Protein AF-A0A816T5B5-F1 (afdb_monomer_lite)

Foldseek 3Di:
DPPDPVVVVVVVVVVPPDPPDPPPPVPPCDPVNVVVVCCVVQDDVVVVVLVPDDPLLVLLVVLQCVVVVDPDPDDDLVSSVVSSVVVCVVVVHDDDDPVVSVVSVVVVVVVCVVPPPAPPHDDD

Structure (mmCIF, N/CA/C/O backbone):
data_AF-A0A816T5B5-F1
#
_entry.id   AF-A0A816T5B5-F1
#
loop_
_atom_site.group_PDB
_atom_site.id
_atom_site.type_symbol
_atom_site.label_atom_id
_atom_site.label_alt_id
_atom_site.label_comp_id
_atom_site.label_asym_id
_atom_site.label_entity_id
_atom_site.label_seq_id
_atom_site.pdbx_PDB_ins_code
_atom_site.Cartn_x
_atom_site.Cartn_y
_atom_site.Cartn_z
_atom_site.occupancy
_atom_site.B_iso_or_equiv
_atom_site.auth_seq_id
_atom_site.auth_comp_id
_atom_site.auth_asym_id
_atom_site.auth_atom_id
_atom_site.pdbx_PDB_model_num
ATOM 1 N N . MET A 1 1 ? 44.166 -17.725 -7.750 1.00 45.94 1 MET A N 1
ATOM 2 C CA . MET A 1 1 ? 44.288 -17.821 -9.222 1.00 45.94 1 MET A CA 1
ATOM 3 C C . MET A 1 1 ? 43.068 -17.174 -9.904 1.00 45.94 1 MET A C 1
ATOM 5 O O . MET A 1 1 ? 42.493 -17.752 -10.808 1.00 45.94 1 MET A O 1
ATOM 9 N N . PHE A 1 2 ? 42.656 -15.967 -9.478 1.00 45.94 2 PHE A N 1
ATOM 10 C CA . PHE A 1 2 ? 41.560 -15.194 -10.096 1.00 45.94 2 PHE A CA 1
ATOM 11 C C . PHE A 1 2 ? 42.126 -14.175 -11.090 1.00 45.94 2 PHE A C 1
ATOM 13 O O . PHE A 1 2 ? 41.955 -12.969 -10.958 1.00 45.94 2 PHE A O 1
ATOM 20 N N . ARG A 1 3 ? 42.861 -14.686 -12.072 1.00 53.16 3 ARG A N 1
ATOM 21 C CA . ARG A 1 3 ? 43.206 -13.959 -13.291 1.00 53.16 3 ARG A CA 1
ATOM 22 C C . ARG A 1 3 ? 42.623 -14.772 -14.430 1.00 53.16 3 ARG A C 1
ATOM 24 O O . ARG A 1 3 ? 43.170 -15.826 -14.730 1.00 53.16 3 ARG A O 1
ATOM 31 N N . SER A 1 4 ? 41.464 -14.373 -14.953 1.00 58.88 4 SER A N 1
ATOM 32 C CA . SER A 1 4 ? 41.021 -14.852 -16.274 1.00 58.88 4 SER A CA 1
ATOM 33 C C . SER A 1 4 ? 39.756 -14.193 -16.808 1.00 58.88 4 SER A C 1
ATOM 35 O O . SER A 1 4 ? 39.636 -14.106 -18.011 1.00 58.88 4 SER A O 1
ATOM 37 N N . ALA A 1 5 ? 38.813 -13.680 -16.013 1.00 55.22 5 ALA A N 1
ATOM 38 C CA . ALA A 1 5 ? 37.593 -13.134 -16.636 1.00 55.22 5 ALA A CA 1
ATOM 39 C C . ALA A 1 5 ? 37.835 -11.783 -17.344 1.00 55.22 5 ALA A C 1
ATOM 41 O O . ALA A 1 5 ? 37.372 -11.568 -18.458 1.00 55.22 5 ALA A O 1
ATOM 42 N N . PHE A 1 6 ? 38.597 -10.886 -16.709 1.00 52.97 6 PHE A N 1
ATOM 43 C CA . PHE A 1 6 ? 38.883 -9.558 -17.258 1.00 52.97 6 PHE A CA 1
ATOM 44 C C . PHE A 1 6 ? 39.935 -9.600 -18.382 1.00 52.97 6 PHE A C 1
ATOM 46 O O . PHE A 1 6 ? 39.752 -8.957 -19.408 1.00 52.97 6 PHE A O 1
ATOM 53 N N . GLU A 1 7 ? 40.987 -10.417 -18.232 1.00 53.91 7 GLU A N 1
ATOM 54 C CA . GLU A 1 7 ? 42.030 -10.590 -19.260 1.00 53.91 7 GLU A CA 1
ATOM 55 C C . GLU A 1 7 ? 41.480 -11.245 -20.543 1.00 53.91 7 GLU A C 1
ATOM 57 O O . GLU A 1 7 ? 41.901 -10.854 -21.630 1.00 53.91 7 GLU A O 1
ATOM 62 N N . ILE A 1 8 ? 40.505 -12.168 -20.449 1.00 56.72 8 ILE A N 1
ATOM 63 C CA . ILE A 1 8 ? 39.828 -12.768 -21.620 1.00 56.72 8 ILE A CA 1
ATOM 64 C C . ILE A 1 8 ? 38.986 -11.719 -22.365 1.00 56.72 8 ILE A C 1
ATOM 66 O O . ILE A 1 8 ? 39.034 -11.645 -23.590 1.00 56.72 8 ILE A O 1
ATOM 70 N N . LEU A 1 9 ? 38.275 -10.848 -21.639 1.00 55.22 9 LEU A N 1
ATOM 71 C CA . LEU A 1 9 ? 37.475 -9.784 -22.253 1.00 55.22 9 LEU A CA 1
ATOM 72 C C . LEU A 1 9 ? 38.358 -8.746 -22.972 1.00 55.22 9 LEU A C 1
ATOM 74 O O . LEU A 1 9 ? 38.013 -8.259 -24.048 1.00 55.22 9 LEU A O 1
ATOM 78 N N . GLU A 1 10 ? 39.518 -8.422 -22.398 1.00 51.19 10 GLU A N 1
ATOM 79 C CA . GLU A 1 10 ? 40.462 -7.461 -22.977 1.00 51.19 10 GLU A CA 1
ATOM 80 C C . GLU A 1 10 ? 41.208 -8.031 -24.201 1.00 51.19 10 GLU A C 1
ATOM 82 O O . GLU A 1 10 ? 41.517 -7.290 -25.141 1.00 51.19 10 GLU A O 1
ATOM 87 N N . THR A 1 11 ? 41.439 -9.351 -24.243 1.00 50.12 11 THR A N 1
ATOM 88 C CA . THR A 1 11 ? 42.011 -10.029 -25.421 1.00 50.12 11 THR A CA 1
ATOM 89 C C . THR A 1 11 ? 41.003 -10.204 -26.555 1.00 50.12 11 THR A C 1
ATOM 91 O O . THR A 1 11 ? 41.390 -10.055 -27.715 1.00 50.12 11 THR A O 1
ATOM 94 N N . GLU A 1 12 ? 39.716 -10.411 -26.263 1.00 53.34 12 GLU A N 1
ATOM 95 C CA . GLU A 1 12 ? 38.674 -10.419 -27.299 1.00 53.34 12 GLU A CA 1
ATOM 96 C C . GLU A 1 12 ? 38.462 -9.025 -27.905 1.00 53.34 12 GLU A C 1
ATOM 98 O O . GLU A 1 12 ? 38.395 -8.898 -29.124 1.00 53.34 12 GLU A O 1
ATOM 103 N N . VAL A 1 13 ? 38.465 -7.952 -27.104 1.00 51.22 13 VAL A N 1
ATOM 104 C CA . VAL A 1 13 ? 38.312 -6.578 -27.628 1.00 51.22 13 VAL A CA 1
ATOM 105 C C . VAL A 1 13 ? 39.464 -6.177 -28.562 1.00 51.22 13 VAL A C 1
ATOM 107 O O . VAL A 1 13 ? 39.234 -5.472 -29.547 1.00 51.22 13 VAL A O 1
ATOM 110 N N . LYS A 1 14 ? 40.691 -6.659 -28.319 1.00 47.53 14 LYS A N 1
ATOM 111 C CA . LYS A 1 14 ? 41.853 -6.396 -29.192 1.00 47.53 14 LYS A CA 1
ATOM 112 C C . LYS A 1 14 ? 41.893 -7.240 -30.473 1.00 47.53 14 LYS A C 1
ATOM 114 O O . LYS A 1 14 ? 42.598 -6.857 -31.401 1.00 47.53 14 LYS A O 1
ATOM 119 N N . GLY A 1 15 ? 41.142 -8.340 -30.556 1.00 44.53 15 GLY A N 1
ATOM 120 C CA . GLY A 1 15 ? 41.062 -9.193 -31.753 1.00 44.53 15 GLY A CA 1
ATOM 121 C C . GLY A 1 15 ? 40.052 -8.730 -32.813 1.00 44.53 15 GLY A C 1
ATOM 122 O O . GLY A 1 15 ? 40.004 -9.299 -33.899 1.00 44.53 15 GLY A O 1
ATOM 123 N N . PHE A 1 16 ? 39.243 -7.706 -32.520 1.00 47.91 16 PHE A N 1
ATOM 124 C CA . PHE A 1 16 ? 38.106 -7.279 -33.350 1.00 47.91 16 PHE A CA 1
ATOM 125 C C . PHE A 1 16 ? 38.405 -6.127 -34.327 1.00 47.91 16 PHE A C 1
ATOM 127 O O . PHE A 1 16 ? 37.481 -5.532 -34.881 1.00 47.91 16 PHE A O 1
ATOM 134 N N . THR A 1 17 ? 39.674 -5.804 -34.586 1.00 49.94 17 THR A N 1
ATOM 135 C CA . THR A 1 17 ? 40.061 -4.830 -35.624 1.00 49.94 17 THR A CA 1
ATOM 136 C C . THR A 1 17 ? 40.357 -5.506 -36.966 1.00 49.94 17 THR A C 1
ATOM 138 O O . THR A 1 17 ? 41.377 -5.220 -37.586 1.00 49.94 17 THR A O 1
ATOM 141 N N . ASP A 1 18 ? 39.473 -6.399 -37.421 1.00 49.50 18 ASP A N 1
ATOM 142 C CA . ASP A 1 18 ? 39.433 -6.832 -38.822 1.00 49.50 18 ASP A CA 1
ATOM 143 C C . ASP A 1 18 ? 38.157 -6.269 -39.481 1.00 49.50 18 ASP A C 1
ATOM 145 O O . ASP A 1 18 ? 37.042 -6.610 -39.068 1.00 49.50 18 ASP A O 1
ATOM 149 N N . PRO A 1 19 ? 38.278 -5.373 -40.479 1.00 49.22 19 PRO A N 1
ATOM 150 C CA . PRO A 1 19 ? 37.138 -4.657 -41.046 1.00 49.22 19 PRO A CA 1
ATOM 151 C C . PRO A 1 19 ? 36.180 -5.540 -41.863 1.00 49.22 19 PRO A C 1
ATOM 153 O O . PRO A 1 19 ? 35.140 -5.038 -42.296 1.00 49.22 19 PRO A O 1
ATOM 156 N N . ASN A 1 20 ? 36.478 -6.829 -42.078 1.00 46.78 20 ASN A N 1
ATOM 157 C CA . ASN A 1 20 ? 35.666 -7.698 -42.935 1.00 46.78 20 ASN A CA 1
ATOM 158 C C . ASN A 1 20 ? 34.794 -8.717 -42.189 1.00 46.78 20 ASN A C 1
ATOM 160 O O . ASN A 1 20 ? 34.008 -9.442 -42.808 1.00 46.78 20 ASN A O 1
ATOM 164 N N . HIS A 1 21 ? 34.847 -8.753 -40.857 1.00 50.34 21 HIS A N 1
ATOM 165 C CA . HIS A 1 21 ? 34.019 -9.663 -40.078 1.00 50.34 21 HIS A CA 1
ATOM 166 C C . HIS A 1 21 ? 32.706 -8.995 -39.656 1.00 50.34 21 HIS A C 1
ATOM 168 O O . HIS A 1 21 ? 32.504 -8.593 -38.512 1.00 50.34 21 HIS A O 1
ATOM 174 N N . LYS A 1 22 ? 31.745 -8.951 -40.591 1.00 48.97 22 LYS A N 1
ATOM 175 C CA . LYS A 1 22 ? 30.312 -8.830 -40.266 1.00 48.97 22 LYS A CA 1
ATOM 176 C C . LYS A 1 22 ? 29.828 -10.099 -39.539 1.00 48.97 22 LYS A C 1
ATOM 178 O O . LYS A 1 22 ? 28.847 -10.718 -39.953 1.00 48.97 22 LYS A O 1
ATOM 183 N N . ILE A 1 23 ? 30.479 -10.502 -38.441 1.00 51.78 23 ILE A N 1
ATOM 184 C CA . ILE A 1 23 ? 29.795 -11.316 -37.440 1.00 51.78 23 ILE A CA 1
ATOM 185 C C . ILE A 1 23 ? 28.620 -10.462 -37.010 1.00 51.78 23 ILE A C 1
ATOM 187 O O . ILE A 1 23 ? 28.775 -9.349 -36.512 1.00 51.78 23 ILE A O 1
ATOM 191 N N . LYS A 1 24 ? 27.419 -10.988 -37.223 1.00 51.50 24 LYS A N 1
ATOM 192 C CA . LYS A 1 24 ? 26.234 -10.524 -36.523 1.00 51.50 24 LYS A CA 1
ATOM 193 C C . LYS A 1 24 ? 26.538 -10.610 -35.029 1.00 51.50 24 LYS A C 1
ATOM 195 O O . LYS A 1 24 ? 26.293 -11.644 -34.411 1.00 51.50 24 LYS A O 1
ATOM 200 N N . ILE A 1 25 ? 27.005 -9.511 -34.441 1.00 55.62 25 ILE A N 1
ATOM 201 C CA . ILE A 1 25 ? 27.004 -9.268 -32.999 1.00 55.62 25 ILE A CA 1
ATOM 202 C C . ILE A 1 25 ? 25.535 -9.063 -32.580 1.00 55.62 25 ILE A C 1
ATOM 204 O O . ILE A 1 25 ? 25.112 -8.015 -32.110 1.00 55.62 25 ILE A O 1
ATOM 208 N N . LYS A 1 26 ? 24.703 -10.071 -32.852 1.00 53.53 26 LYS A N 1
ATOM 209 C CA . LYS A 1 26 ? 23.298 -10.162 -32.455 1.00 53.53 26 LYS A CA 1
ATOM 210 C C . LYS A 1 26 ? 23.181 -10.787 -31.057 1.00 53.53 26 LYS A C 1
ATOM 212 O O . LYS A 1 26 ? 22.120 -10.726 -30.457 1.00 53.53 26 LYS A O 1
ATOM 217 N N . TRP A 1 27 ? 24.280 -11.358 -30.554 1.00 56.81 27 TRP A N 1
ATOM 218 C CA . TRP A 1 27 ? 24.368 -12.120 -29.306 1.00 56.81 27 TRP A CA 1
ATOM 219 C C . TRP A 1 27 ? 25.164 -11.420 -28.198 1.00 56.81 27 TRP A C 1
ATOM 221 O O . TRP A 1 27 ? 25.321 -11.981 -27.119 1.00 56.81 27 TRP A O 1
ATOM 231 N N . LEU A 1 28 ? 25.659 -10.199 -28.425 1.00 68.06 28 LEU A N 1
ATOM 232 C CA . LEU A 1 28 ? 26.341 -9.454 -27.369 1.00 68.06 28 LEU A CA 1
ATOM 233 C C . LEU A 1 28 ? 25.309 -8.890 -26.392 1.00 68.06 28 LEU A C 1
ATOM 235 O O . LEU A 1 28 ? 24.675 -7.860 -26.640 1.00 68.06 28 LEU A O 1
ATOM 239 N N . VAL A 1 29 ? 25.149 -9.584 -25.268 1.00 71.12 29 VAL A N 1
ATOM 240 C CA . VAL A 1 29 ? 24.334 -9.141 -24.138 1.00 71.12 29 VAL A CA 1
ATOM 241 C C . VAL A 1 29 ? 25.046 -7.967 -23.472 1.00 71.12 29 VAL A C 1
ATOM 243 O O . VAL A 1 29 ? 25.953 -8.131 -22.663 1.00 71.12 29 VAL A O 1
ATOM 246 N N . LYS A 1 30 ? 24.643 -6.755 -23.847 1.00 84.44 30 LYS A N 1
ATOM 247 C CA . LYS A 1 30 ? 25.083 -5.528 -23.170 1.00 84.44 30 LYS A CA 1
ATOM 248 C C . LYS A 1 30 ? 24.566 -5.473 -21.732 1.00 84.44 30 LYS A C 1
ATOM 250 O O . LYS A 1 30 ? 23.527 -6.057 -21.425 1.00 84.44 30 LYS A O 1
ATOM 255 N N . MET A 1 31 ? 25.252 -4.702 -20.892 1.00 80.81 31 MET A N 1
ATOM 256 C CA . MET A 1 31 ? 24.886 -4.463 -19.493 1.00 80.81 31 MET A CA 1
ATOM 257 C C . MET A 1 31 ? 23.410 -4.061 -19.326 1.00 80.81 31 MET A C 1
ATOM 259 O O . MET A 1 31 ? 22.744 -4.586 -18.440 1.00 80.81 31 MET A O 1
ATOM 263 N N . ASP A 1 32 ? 22.856 -3.254 -20.235 1.00 81.38 32 ASP A N 1
ATOM 264 C CA . ASP A 1 32 ? 21.437 -2.862 -20.215 1.00 81.38 32 ASP A CA 1
ATOM 265 C C . ASP A 1 32 ? 20.474 -4.060 -20.270 1.00 81.38 32 ASP A C 1
ATOM 267 O O . ASP A 1 32 ? 19.453 -4.077 -19.584 1.00 81.38 32 ASP A O 1
ATOM 271 N N . HIS A 1 33 ? 20.809 -5.102 -21.039 1.00 83.75 33 HIS A N 1
ATOM 272 C CA . HIS A 1 33 ? 20.002 -6.322 -21.110 1.00 83.75 33 HIS A CA 1
ATOM 273 C C . HIS A 1 33 ? 20.072 -7.119 -19.805 1.00 83.75 33 HIS A C 1
ATOM 275 O O . HIS A 1 33 ? 19.066 -7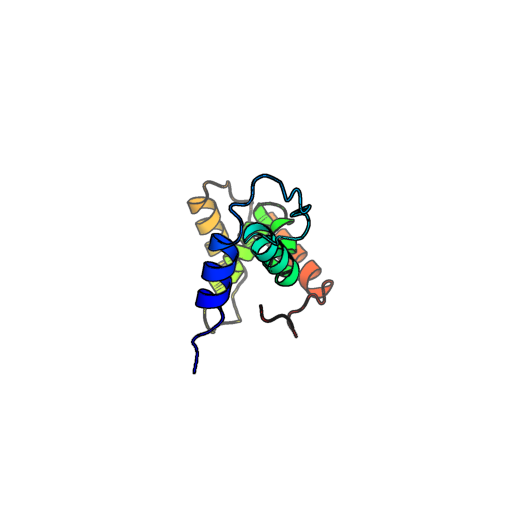.695 -19.393 1.00 83.75 33 HIS A O 1
ATOM 281 N N . MET A 1 34 ? 21.232 -7.134 -19.139 1.00 84.50 34 MET A N 1
ATOM 282 C CA . MET A 1 34 ? 21.392 -7.788 -17.837 1.00 84.50 34 MET A CA 1
ATOM 283 C C . MET A 1 34 ? 20.615 -7.039 -16.753 1.00 84.50 34 MET A C 1
ATOM 285 O O . MET A 1 34 ? 19.874 -7.665 -16.002 1.00 84.50 34 MET A O 1
ATOM 289 N N . VAL A 1 35 ? 20.703 -5.704 -16.721 1.00 83.06 35 VAL A N 1
ATOM 290 C CA . VAL A 1 35 ? 19.917 -4.855 -15.810 1.00 83.06 35 VAL A CA 1
ATOM 291 C C . VAL A 1 35 ? 18.421 -5.066 -16.040 1.00 83.06 35 VAL A C 1
ATOM 293 O O . VAL A 1 35 ? 17.680 -5.269 -15.082 1.00 83.06 35 VAL A O 1
ATOM 296 N N . ALA A 1 36 ? 17.969 -5.102 -17.297 1.00 81.62 36 ALA A N 1
ATOM 297 C CA . ALA A 1 36 ? 16.567 -5.346 -17.624 1.00 81.62 36 ALA A CA 1
ATOM 298 C C . ALA A 1 36 ? 16.097 -6.759 -17.235 1.00 81.62 36 ALA A C 1
ATOM 300 O O . ALA A 1 36 ? 14.962 -6.922 -16.787 1.00 81.62 36 ALA A O 1
ATOM 301 N N . ALA A 1 37 ? 16.943 -7.780 -17.398 1.00 82.00 37 ALA A N 1
ATOM 302 C CA . ALA A 1 37 ? 16.629 -9.145 -16.985 1.00 82.00 37 ALA A CA 1
ATOM 303 C C . ALA A 1 37 ? 16.542 -9.255 -15.458 1.00 82.00 37 ALA A C 1
ATOM 305 O O . ALA A 1 37 ? 15.554 -9.770 -14.944 1.00 82.00 37 ALA A O 1
ATOM 306 N N . LEU A 1 38 ? 17.514 -8.699 -14.732 1.00 80.50 38 LEU A N 1
ATOM 307 C CA . LEU A 1 38 ? 17.514 -8.677 -13.268 1.00 80.50 38 LEU A CA 1
ATOM 308 C C . LEU A 1 38 ? 16.310 -7.903 -12.720 1.00 80.50 38 LEU A C 1
ATOM 310 O O . LEU A 1 38 ? 15.602 -8.413 -11.856 1.00 80.50 38 LEU A O 1
ATOM 314 N N . ALA A 1 39 ? 16.016 -6.725 -13.274 1.00 80.75 39 ALA A N 1
ATOM 315 C CA . ALA A 1 39 ? 14.852 -5.934 -12.888 1.00 80.75 39 ALA A CA 1
ATOM 316 C C . ALA A 1 39 ? 13.531 -6.675 -13.126 1.00 80.75 39 ALA A C 1
ATOM 318 O O . ALA A 1 39 ? 12.580 -6.431 -12.397 1.00 80.75 39 ALA A O 1
ATOM 319 N N . LYS A 1 40 ? 13.455 -7.566 -14.127 1.00 79.62 40 LYS A N 1
ATOM 320 C CA . LYS A 1 40 ? 12.283 -8.423 -14.373 1.00 79.62 40 LYS A CA 1
ATOM 321 C C . LYS A 1 40 ? 12.217 -9.618 -13.424 1.00 79.62 40 LYS A C 1
ATOM 323 O O . LYS A 1 40 ? 11.134 -9.929 -12.945 1.00 79.62 40 LYS A O 1
ATOM 328 N N . THR A 1 41 ? 13.345 -10.274 -13.160 1.00 79.75 41 THR A N 1
ATOM 329 C CA . THR A 1 41 ? 13.412 -11.469 -12.304 1.00 79.75 41 THR A CA 1
ATOM 330 C C . THR A 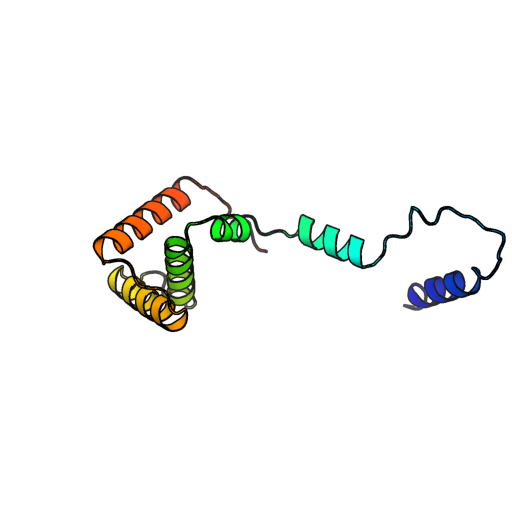1 41 ? 13.150 -11.143 -10.837 1.00 79.75 41 THR A C 1
ATOM 332 O O . THR A 1 41 ? 12.484 -11.910 -10.153 1.00 79.75 41 THR A O 1
ATOM 335 N N . PHE A 1 42 ? 13.636 -9.995 -10.363 1.00 76.69 42 PHE A N 1
ATOM 336 C CA . PHE A 1 42 ? 13.526 -9.575 -8.964 1.00 76.69 42 PHE A CA 1
ATOM 337 C C . PHE A 1 42 ? 12.446 -8.508 -8.744 1.00 76.69 42 PHE A C 1
ATOM 339 O O . PHE A 1 42 ? 12.529 -7.722 -7.800 1.00 76.69 42 PHE A O 1
ATOM 346 N N . LYS A 1 43 ? 11.424 -8.446 -9.610 1.00 76.31 43 LYS A N 1
ATOM 347 C CA . LYS A 1 43 ? 10.269 -7.580 -9.350 1.00 76.31 43 LYS A CA 1
ATOM 348 C C . LYS A 1 43 ? 9.566 -8.022 -8.079 1.00 76.31 43 LYS A C 1
ATOM 350 O O . LYS A 1 43 ? 9.288 -9.203 -7.904 1.00 76.31 43 LYS A O 1
ATOM 355 N N . CYS A 1 44 ? 9.228 -7.056 -7.233 1.00 76.81 44 CYS A N 1
ATOM 356 C CA . CYS A 1 44 ? 8.407 -7.278 -6.056 1.00 76.81 44 CYS A CA 1
ATOM 357 C C . CYS A 1 44 ? 6.927 -7.094 -6.436 1.00 76.81 44 CYS A C 1
ATOM 359 O O . CYS A 1 44 ? 6.503 -5.950 -6.627 1.00 76.81 44 CYS A O 1
ATOM 361 N N . PRO A 1 45 ? 6.111 -8.166 -6.504 1.00 76.38 45 PRO A N 1
ATOM 362 C CA . PRO A 1 45 ? 4.699 -8.049 -6.881 1.00 76.38 45 PRO A CA 1
ATOM 363 C C . PRO A 1 45 ? 3.899 -7.167 -5.913 1.00 76.38 45 PRO A C 1
ATOM 365 O O . PRO A 1 45 ? 2.930 -6.520 -6.301 1.00 76.38 45 PRO A O 1
ATOM 368 N N . VAL A 1 46 ? 4.331 -7.102 -4.648 1.00 78.94 46 VAL A N 1
ATOM 369 C CA . VAL A 1 46 ? 3.735 -6.233 -3.626 1.00 78.94 46 VAL A CA 1
ATOM 370 C C . VAL A 1 46 ? 3.945 -4.758 -3.976 1.00 78.94 46 VAL A C 1
ATOM 372 O O . VAL A 1 46 ? 3.011 -3.970 -3.865 1.00 78.94 46 VAL A O 1
ATOM 375 N N . VAL A 1 47 ? 5.136 -4.376 -4.449 1.00 81.00 47 VAL A N 1
ATOM 376 C CA . VAL A 1 47 ? 5.422 -2.994 -4.872 1.00 81.00 47 VAL A CA 1
ATOM 377 C C . VAL A 1 47 ? 4.597 -2.626 -6.104 1.00 81.00 47 VAL A C 1
ATOM 379 O O . VAL A 1 47 ? 4.001 -1.550 -6.116 1.00 81.00 47 VAL A O 1
ATOM 382 N N . ASP A 1 48 ? 4.500 -3.525 -7.089 1.00 82.88 48 ASP A N 1
ATOM 383 C CA . ASP A 1 48 ? 3.664 -3.315 -8.281 1.00 82.88 48 ASP A CA 1
ATOM 384 C C . ASP A 1 48 ? 2.182 -3.128 -7.889 1.00 82.88 48 ASP A C 1
ATOM 386 O O . ASP A 1 48 ? 1.507 -2.225 -8.384 1.00 82.88 48 ASP A O 1
ATOM 390 N N . THR A 1 49 ? 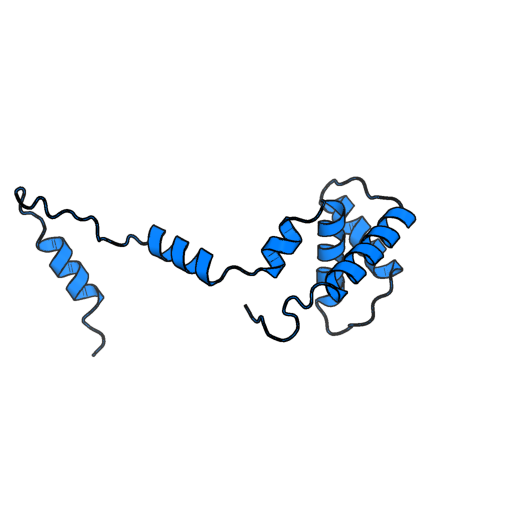1.692 -3.928 -6.936 1.00 85.62 49 THR A N 1
ATOM 391 C CA . THR A 1 49 ? 0.317 -3.823 -6.418 1.00 85.62 49 THR A CA 1
ATOM 392 C C . THR A 1 49 ? 0.085 -2.488 -5.712 1.00 85.62 49 THR A C 1
ATOM 394 O O . THR A 1 49 ? -0.904 -1.814 -5.989 1.00 85.62 49 THR A O 1
ATOM 397 N N . ILE A 1 50 ? 1.011 -2.057 -4.846 1.00 85.25 50 ILE A N 1
ATOM 398 C CA . ILE A 1 50 ? 0.910 -0.766 -4.148 1.00 85.25 50 ILE A CA 1
ATOM 399 C C . ILE A 1 50 ? 0.896 0.391 -5.154 1.00 85.25 50 ILE A C 1
ATOM 401 O O . ILE A 1 50 ? 0.082 1.300 -5.019 1.00 85.25 50 ILE A O 1
ATOM 405 N N . GLN A 1 51 ? 1.745 0.354 -6.185 1.00 85.88 51 GLN A N 1
ATOM 406 C CA . GLN A 1 51 ? 1.799 1.396 -7.219 1.00 85.88 51 GLN A CA 1
ATOM 407 C C . GLN A 1 51 ? 0.526 1.486 -8.071 1.00 85.88 51 GLN A C 1
ATOM 409 O O . GLN A 1 51 ? 0.239 2.550 -8.620 1.00 85.88 51 GLN A O 1
ATOM 414 N N . ALA A 1 52 ? -0.249 0.406 -8.169 1.00 88.38 52 ALA A N 1
ATOM 415 C CA . ALA A 1 52 ? -1.524 0.395 -8.880 1.00 88.38 52 ALA A CA 1
ATOM 416 C C . ALA A 1 52 ? -2.695 0.969 -8.056 1.00 88.38 52 ALA A C 1
ATOM 418 O O . ALA A 1 52 ? -3.753 1.253 -8.619 1.00 88.38 52 ALA A O 1
ATOM 419 N N . LEU A 1 53 ? -2.533 1.153 -6.738 1.00 89.81 53 LEU A N 1
ATOM 420 C CA . LEU A 1 53 ? -3.591 1.689 -5.879 1.00 89.81 53 LEU A CA 1
ATOM 421 C C . LEU A 1 53 ? -3.894 3.169 -6.187 1.00 89.81 53 LEU A C 1
ATOM 423 O O . LEU A 1 53 ? -2.984 3.926 -6.531 1.00 89.81 53 LEU A O 1
ATOM 427 N N . PRO A 1 54 ? -5.138 3.635 -5.969 1.00 92.25 54 PRO A N 1
ATOM 428 C CA . PRO A 1 54 ? -5.472 5.057 -5.935 1.00 92.25 54 PRO A CA 1
ATOM 429 C C . PRO A 1 54 ? -4.568 5.858 -4.984 1.00 92.25 54 PRO A C 1
ATOM 431 O O . PRO A 1 54 ? -4.198 5.378 -3.911 1.00 92.25 54 PRO A O 1
ATOM 434 N N . GLN A 1 55 ? -4.272 7.118 -5.328 1.00 93.50 55 GLN A N 1
ATOM 435 C CA . GLN A 1 55 ? -3.293 7.966 -4.626 1.00 93.50 55 GLN A CA 1
ATOM 436 C C . GLN A 1 55 ? -3.475 7.989 -3.099 1.00 93.50 55 GLN A C 1
ATOM 438 O O . GLN A 1 55 ? -2.518 7.786 -2.356 1.00 93.50 55 GLN A O 1
ATOM 443 N N . HIS A 1 56 ? -4.697 8.190 -2.602 1.00 93.81 56 HIS A N 1
ATOM 444 C CA . HIS A 1 56 ? -4.928 8.226 -1.157 1.00 93.81 56 HIS A CA 1
ATOM 445 C C . HIS A 1 56 ? -4.708 6.872 -0.475 1.00 93.81 56 HIS A C 1
ATOM 447 O O . HIS A 1 56 ? -4.215 6.845 0.650 1.00 93.81 56 HIS A O 1
ATOM 453 N N . GLN A 1 57 ? -4.991 5.756 -1.149 1.00 93.19 57 GLN A N 1
ATOM 454 C CA . GLN A 1 57 ? -4.713 4.420 -0.620 1.00 93.19 57 GLN A CA 1
ATOM 455 C C . GLN A 1 57 ? -3.204 4.147 -0.557 1.00 93.19 57 GLN A C 1
ATOM 457 O O . GLN A 1 57 ? -2.731 3.601 0.439 1.00 93.19 57 GLN A O 1
ATOM 462 N N . GLN A 1 58 ? -2.425 4.622 -1.537 1.00 93.06 58 GLN A N 1
ATOM 463 C CA . GLN A 1 58 ? -0.956 4.583 -1.465 1.00 93.06 58 GLN A CA 1
ATOM 464 C C . GLN A 1 58 ? -0.426 5.359 -0.255 1.00 93.06 58 GLN A C 1
ATOM 466 O O . GLN A 1 58 ? 0.454 4.876 0.458 1.00 93.06 58 GLN A O 1
ATOM 471 N N . VAL A 1 59 ? -0.985 6.544 0.020 1.00 94.12 59 VAL A N 1
ATOM 472 C CA . VAL A 1 59 ? -0.600 7.343 1.193 1.00 94.12 59 VAL A CA 1
ATOM 473 C C . VAL A 1 59 ? -0.912 6.596 2.492 1.00 94.12 59 VAL A C 1
ATOM 475 O O . VAL A 1 59 ? -0.057 6.570 3.374 1.00 94.12 59 VAL A O 1
ATOM 478 N N . VAL A 1 60 ? -2.069 5.932 2.603 1.00 93.50 60 VAL A N 1
ATOM 479 C CA . VAL A 1 60 ? -2.422 5.107 3.776 1.00 93.50 60 VAL A CA 1
ATOM 480 C C . VAL A 1 60 ? -1.420 3.963 3.980 1.00 93.50 60 VAL A C 1
ATOM 482 O O . VAL A 1 60 ? -0.956 3.750 5.103 1.00 93.50 60 VAL A O 1
ATOM 485 N N . VAL A 1 61 ? -1.020 3.270 2.908 1.00 91.25 61 VAL A N 1
ATOM 486 C CA . VAL A 1 61 ? 0.018 2.224 2.966 1.00 91.25 61 VAL A CA 1
ATOM 487 C C . VAL A 1 61 ? 1.363 2.806 3.420 1.00 91.25 61 VAL A C 1
ATOM 489 O O . VAL A 1 61 ? 2.018 2.240 4.297 1.00 91.25 61 VAL A O 1
ATOM 492 N N . CYS A 1 62 ? 1.757 3.975 2.908 1.00 90.62 62 CYS A N 1
ATOM 493 C CA . CYS A 1 62 ? 2.958 4.685 3.358 1.00 90.62 62 CYS A CA 1
ATOM 494 C C . CYS A 1 62 ? 2.885 5.076 4.845 1.00 90.62 62 CYS A C 1
ATOM 496 O O . CYS A 1 62 ? 3.873 4.944 5.574 1.00 90.62 62 CYS A O 1
ATOM 498 N N . SER A 1 63 ? 1.722 5.527 5.325 1.00 91.75 63 SER A N 1
ATOM 499 C CA . SER A 1 63 ? 1.490 5.818 6.743 1.00 91.75 63 SER A CA 1
ATOM 500 C C . SER A 1 63 ? 1.643 4.568 7.602 1.00 91.75 63 SER A C 1
ATOM 502 O O . SER A 1 63 ? 2.295 4.633 8.644 1.00 91.75 63 SER A O 1
ATOM 504 N N . ALA A 1 64 ? 1.103 3.434 7.152 1.00 89.25 64 ALA A N 1
ATOM 505 C CA . ALA A 1 64 ? 1.218 2.151 7.836 1.00 89.25 64 ALA A CA 1
ATOM 506 C C . ALA A 1 64 ? 2.681 1.692 7.898 1.00 89.25 64 ALA A C 1
ATOM 508 O O . ALA A 1 64 ? 3.197 1.427 8.983 1.00 89.25 64 ALA A O 1
ATOM 509 N N . ALA A 1 65 ? 3.398 1.710 6.771 1.00 87.25 65 ALA A N 1
ATOM 510 C CA . ALA A 1 65 ? 4.823 1.383 6.724 1.00 87.25 65 ALA A CA 1
ATOM 511 C C . ALA A 1 65 ? 5.649 2.260 7.687 1.00 87.25 65 ALA A C 1
ATOM 513 O O . ALA A 1 65 ? 6.524 1.763 8.399 1.00 87.25 65 ALA A O 1
ATOM 514 N N . LYS A 1 66 ? 5.330 3.559 7.781 1.00 87.62 66 LYS A N 1
ATOM 515 C CA . LYS A 1 66 ? 5.951 4.479 8.747 1.00 87.62 66 LYS A CA 1
ATOM 516 C C . LYS A 1 66 ? 5.575 4.148 10.197 1.00 87.62 66 LYS A C 1
ATOM 518 O O . LYS A 1 66 ? 6.434 4.239 11.074 1.00 87.62 66 LYS A O 1
ATOM 523 N N . ALA A 1 67 ? 4.329 3.753 10.457 1.00 86.00 67 ALA A N 1
ATOM 524 C CA . ALA A 1 67 ? 3.833 3.396 11.788 1.00 86.00 67 ALA A CA 1
ATOM 525 C C . ALA A 1 67 ? 4.460 2.099 12.334 1.00 86.00 67 ALA A C 1
ATOM 527 O O . ALA A 1 67 ? 4.713 2.005 13.542 1.00 86.00 67 ALA A O 1
ATOM 528 N N . PHE A 1 68 ? 4.728 1.139 11.442 1.00 81.94 68 PHE A N 1
ATOM 529 C CA . PHE A 1 68 ? 5.211 -0.213 11.746 1.00 81.94 68 PHE A CA 1
ATOM 530 C C . PHE A 1 68 ? 6.719 -0.408 11.542 1.00 81.94 68 PHE A C 1
ATOM 532 O O . PHE A 1 68 ? 7.221 -1.514 11.707 1.00 81.94 68 PHE A O 1
ATOM 539 N N . ARG A 1 69 ? 7.477 0.656 11.242 1.00 79.06 69 ARG A N 1
ATOM 540 C CA . ARG A 1 69 ? 8.947 0.596 11.103 1.00 79.06 69 ARG A CA 1
ATOM 541 C C . ARG A 1 69 ? 9.679 0.182 12.400 1.00 79.06 69 ARG A C 1
ATOM 543 O O . ARG A 1 69 ? 10.882 -0.045 12.371 1.00 79.06 69 ARG A O 1
ATOM 550 N N . GLY A 1 70 ? 8.978 0.091 13.534 1.00 71.62 70 GLY A N 1
ATOM 551 C CA . GLY A 1 70 ? 9.493 -0.427 14.809 1.00 71.62 70 GLY A CA 1
ATOM 552 C C . GLY A 1 70 ? 8.734 -1.667 15.296 1.00 71.62 70 GLY A C 1
ATOM 553 O O . GLY A 1 70 ? 7.788 -2.121 14.667 1.00 71.62 70 GLY A O 1
ATOM 554 N N . SER A 1 71 ? 9.096 -2.199 16.464 1.00 63.09 71 SER A N 1
ATOM 555 C CA . SER A 1 71 ? 8.572 -3.483 16.973 1.00 63.09 71 SER A CA 1
ATOM 556 C C . SER A 1 71 ? 7.110 -3.469 17.453 1.00 63.09 71 SER A C 1
ATOM 558 O O . SER A 1 71 ? 6.602 -4.502 17.886 1.00 63.09 71 SER A O 1
ATOM 560 N N . LYS A 1 72 ? 6.421 -2.319 17.410 1.00 69.56 72 LYS A N 1
ATOM 561 C CA . LYS A 1 72 ? 5.031 -2.185 17.869 1.00 69.56 72 LYS A CA 1
ATOM 562 C C . LYS A 1 72 ? 4.072 -2.499 16.719 1.00 69.56 72 LYS A C 1
ATOM 564 O O . LYS A 1 72 ? 3.871 -1.661 15.842 1.00 69.56 72 LYS A O 1
ATOM 569 N N . LYS A 1 73 ? 3.493 -3.702 16.741 1.00 69.62 73 LYS A N 1
ATOM 570 C CA . LYS A 1 73 ? 2.535 -4.183 15.730 1.00 69.62 73 LYS A CA 1
ATOM 571 C C . LYS A 1 73 ? 1.107 -3.676 15.954 1.00 69.62 73 LYS A C 1
ATOM 573 O O . LYS A 1 73 ? 0.344 -3.602 15.002 1.00 69.62 73 LYS A O 1
ATOM 578 N N . ASP A 1 74 ? 0.787 -3.237 17.170 1.00 70.06 74 ASP A N 1
ATOM 579 C CA . ASP A 1 74 ? -0.530 -2.696 17.506 1.00 70.06 74 ASP A CA 1
ATOM 580 C C . ASP A 1 74 ? -0.511 -1.166 17.452 1.00 70.06 74 ASP A C 1
ATOM 582 O O . ASP A 1 74 ? 0.062 -0.484 18.314 1.00 70.06 74 ASP A O 1
ATOM 586 N N . ARG A 1 75 ? -1.123 -0.615 16.404 1.00 78.12 75 ARG A N 1
ATOM 587 C CA . ARG A 1 75 ? -1.335 0.825 16.224 1.00 78.12 75 ARG A CA 1
ATOM 588 C C . ARG A 1 75 ? -2.815 1.094 16.035 1.00 78.12 75 ARG A C 1
ATOM 590 O O . ARG A 1 75 ? -3.506 0.365 15.331 1.00 78.12 75 ARG A O 1
ATOM 597 N N . THR A 1 76 ? -3.297 2.151 16.672 1.00 88.69 76 THR A N 1
ATOM 598 C CA . THR A 1 76 ? -4.698 2.564 16.561 1.00 88.69 76 THR A CA 1
ATOM 599 C C . THR A 1 76 ? -4.960 3.252 15.220 1.00 88.69 76 THR A C 1
ATOM 601 O O . THR A 1 76 ? -4.074 3.893 14.648 1.00 88.69 76 THR A O 1
ATOM 604 N N . ILE A 1 77 ? -6.209 3.197 14.748 1.00 89.62 77 ILE A N 1
ATOM 605 C CA . ILE A 1 77 ? -6.662 3.942 13.559 1.00 89.62 77 ILE A CA 1
ATOM 606 C C . ILE A 1 77 ? -6.388 5.450 13.703 1.00 89.62 77 ILE A C 1
ATOM 608 O O . ILE A 1 77 ? -6.019 6.106 12.733 1.00 89.62 77 ILE A O 1
ATOM 612 N N . ALA A 1 78 ? -6.482 5.996 14.920 1.00 90.69 78 ALA A N 1
ATOM 613 C CA . ALA A 1 78 ? -6.189 7.401 15.197 1.00 90.69 78 ALA A CA 1
ATOM 614 C C . ALA A 1 78 ? -4.703 7.760 14.988 1.00 90.69 78 ALA A C 1
ATOM 616 O O . ALA A 1 78 ? -4.394 8.792 14.388 1.00 90.69 78 ALA A O 1
ATOM 617 N N . GLU A 1 79 ? -3.775 6.909 15.443 1.00 90.75 79 GLU A N 1
ATOM 618 C CA . GLU A 1 79 ? -2.335 7.096 15.203 1.00 90.75 79 GLU A CA 1
ATOM 619 C C . GLU A 1 79 ? -2.004 7.021 13.706 1.00 90.75 79 GLU A C 1
ATOM 621 O O . GLU A 1 79 ? -1.208 7.821 13.207 1.00 90.75 79 GLU A O 1
ATOM 626 N N . LEU A 1 80 ? -2.640 6.094 12.983 1.00 92.56 80 LEU A N 1
ATOM 627 C CA . LEU A 1 80 ? -2.465 5.955 11.540 1.00 92.56 80 LEU A CA 1
ATOM 628 C C . LEU A 1 80 ? -3.001 7.180 10.786 1.00 92.56 80 LEU A C 1
ATOM 630 O O . LEU A 1 80 ? -2.301 7.716 9.927 1.00 92.56 80 LEU A O 1
ATOM 634 N N . ASN A 1 81 ? -4.187 7.672 11.155 1.00 94.94 81 ASN A N 1
ATOM 635 C CA . ASN A 1 81 ? -4.774 8.877 10.569 1.00 94.94 81 ASN A CA 1
ATOM 636 C C . ASN A 1 81 ? -3.873 10.103 10.770 1.00 94.94 81 ASN A C 1
ATOM 638 O O . ASN A 1 81 ? -3.666 10.889 9.850 1.00 94.94 81 ASN A O 1
ATOM 642 N N . ARG A 1 82 ? -3.259 10.249 11.952 1.00 95.00 82 ARG A N 1
ATOM 643 C CA . ARG A 1 82 ? -2.297 11.332 12.197 1.00 95.00 82 ARG A CA 1
ATOM 644 C C . ARG A 1 82 ? -1.128 11.272 11.211 1.00 95.00 82 ARG A C 1
ATOM 646 O O . ARG A 1 82 ? -0.757 12.292 10.642 1.00 95.00 82 ARG A O 1
ATOM 653 N N . LEU A 1 83 ? -0.555 10.090 10.990 1.00 94.38 83 LEU A N 1
ATOM 654 C CA . LEU A 1 83 ? 0.540 9.915 10.030 1.00 94.38 83 LEU A CA 1
ATOM 655 C C . LEU A 1 83 ? 0.093 10.153 8.583 1.00 94.38 83 LEU A C 1
ATOM 657 O O . LEU A 1 83 ? 0.870 10.702 7.805 1.00 94.38 83 LEU A O 1
ATOM 661 N N . TYR A 1 84 ? -1.135 9.774 8.234 1.00 96.12 84 TYR A N 1
ATOM 662 C CA . TYR A 1 84 ? -1.748 10.075 6.939 1.00 96.12 84 TYR A CA 1
ATOM 663 C C . TYR A 1 84 ? -1.820 11.581 6.689 1.00 96.12 84 TYR A C 1
ATOM 665 O O . TYR A 1 84 ? -1.308 12.049 5.673 1.00 96.12 84 TYR A O 1
ATOM 673 N N . LEU A 1 85 ? -2.332 12.354 7.649 1.00 96.62 85 LEU A N 1
ATOM 674 C CA . LEU A 1 85 ? -2.408 13.813 7.542 1.00 96.62 85 LEU A CA 1
ATOM 675 C C . LEU A 1 85 ? -1.021 14.459 7.397 1.00 96.62 85 LEU A C 1
ATOM 677 O O . LEU A 1 85 ? -0.838 15.347 6.565 1.00 96.62 85 LEU A O 1
ATOM 681 N N . GLU A 1 86 ? -0.029 13.990 8.157 1.00 96.44 86 GLU A N 1
ATOM 682 C CA . GLU A 1 86 ? 1.351 14.489 8.069 1.00 96.44 86 GLU A CA 1
ATOM 683 C C . GLU A 1 86 ? 1.993 14.208 6.701 1.00 96.44 86 GLU A C 1
ATOM 685 O O . GLU A 1 86 ? 2.715 15.055 6.165 1.00 96.44 86 GLU A O 1
ATOM 690 N N . ILE A 1 87 ? 1.734 13.035 6.114 1.00 95.25 87 ILE A N 1
ATOM 691 C CA . ILE A 1 87 ? 2.240 12.696 4.778 1.00 95.25 87 ILE A CA 1
ATOM 692 C C . ILE A 1 87 ? 1.495 13.502 3.716 1.00 95.25 87 ILE A C 1
ATOM 694 O O . ILE A 1 87 ? 2.152 14.113 2.882 1.00 95.25 87 ILE A O 1
ATOM 698 N N . CYS A 1 88 ? 0.163 13.592 3.781 1.00 96.38 88 CYS A N 1
ATOM 699 C CA . CYS A 1 88 ? -0.623 14.444 2.887 1.00 96.38 88 CYS A CA 1
ATOM 700 C C . CYS A 1 88 ? -0.100 15.885 2.885 1.00 96.38 88 CYS A C 1
ATOM 702 O O . CYS A 1 88 ? 0.177 16.436 1.822 1.00 96.38 88 CYS A O 1
ATOM 704 N N . LYS A 1 89 ? 0.146 16.454 4.070 1.00 95.81 89 LYS A N 1
ATOM 705 C CA . LYS A 1 89 ? 0.734 17.789 4.221 1.00 95.81 89 LYS A CA 1
ATOM 706 C C . LYS A 1 89 ? 2.116 17.888 3.572 1.00 95.81 89 LYS A C 1
ATOM 708 O O . LYS A 1 89 ? 2.376 18.832 2.834 1.00 95.81 89 LYS A O 1
ATOM 713 N N . SER A 1 90 ? 2.990 16.914 3.828 1.00 96.31 90 SER A N 1
ATOM 714 C CA . SER A 1 90 ? 4.359 16.894 3.285 1.00 96.31 90 SER A CA 1
ATOM 715 C C . SER A 1 90 ? 4.393 16.694 1.765 1.00 96.31 90 SER A C 1
ATOM 717 O O . SER A 1 90 ? 5.313 17.161 1.102 1.00 96.31 90 SER A O 1
ATOM 719 N N . SER A 1 91 ? 3.387 16.016 1.214 1.00 92.56 91 SER A N 1
ATOM 720 C CA . SER A 1 91 ? 3.234 15.733 -0.214 1.00 92.56 91 SER A CA 1
ATOM 721 C C . SER A 1 91 ? 2.343 16.741 -0.950 1.00 92.56 91 SER A C 1
ATOM 723 O O . SER A 1 91 ? 2.090 16.550 -2.135 1.00 92.56 91 SER A O 1
ATOM 725 N N . MET A 1 92 ? 1.865 17.797 -0.276 1.00 94.69 92 MET A N 1
ATOM 726 C CA . MET A 1 92 ? 0.912 18.783 -0.817 1.00 94.69 92 MET A CA 1
ATOM 727 C C . MET A 1 92 ? -0.375 18.155 -1.385 1.00 94.69 92 MET A C 1
ATOM 729 O O . MET A 1 92 ? -0.920 18.605 -2.390 1.00 94.69 92 MET A O 1
ATOM 733 N N . ILE A 1 93 ? -0.863 17.101 -0.734 1.00 93.62 93 ILE A N 1
ATOM 734 C CA . ILE A 1 93 ? -2.110 16.410 -1.068 1.00 93.62 93 ILE A CA 1
ATOM 735 C C . ILE A 1 93 ? -3.195 16.888 -0.103 1.00 93.62 93 ILE A C 1
ATOM 737 O O . ILE A 1 93 ? -2.999 16.868 1.113 1.00 93.62 93 ILE A O 1
ATOM 741 N N . THR A 1 94 ? -4.362 17.261 -0.626 1.00 95.44 94 THR A N 1
ATOM 742 C CA . THR A 1 94 ? -5.538 17.561 0.201 1.00 95.44 94 THR A CA 1
ATOM 743 C C . THR A 1 94 ? -6.014 16.284 0.896 1.00 95.44 94 THR A C 1
ATOM 745 O O . THR A 1 94 ? -6.361 15.335 0.199 1.00 95.44 94 THR A O 1
ATOM 748 N N . PRO A 1 95 ? -6.028 16.205 2.236 1.00 93.38 95 PRO A N 1
ATOM 749 C CA . PRO A 1 95 ? -6.443 14.992 2.926 1.00 93.38 95 PRO A CA 1
ATOM 750 C C . PRO A 1 95 ? -7.945 14.741 2.760 1.00 93.38 95 PRO A C 1
ATOM 752 O O . PRO A 1 95 ? -8.746 15.676 2.758 1.00 93.38 95 PRO A O 1
ATOM 755 N N . ALA A 1 96 ? -8.315 13.467 2.672 1.00 94.12 96 ALA A N 1
ATOM 756 C CA . ALA A 1 96 ? -9.702 13.037 2.764 1.00 94.12 96 ALA A CA 1
ATOM 757 C C . ALA A 1 96 ? -10.212 13.174 4.209 1.00 94.12 96 ALA A C 1
ATOM 759 O O . ALA A 1 96 ? -9.427 13.204 5.166 1.00 94.12 96 ALA A O 1
ATOM 760 N N . GLY A 1 97 ? -11.530 13.243 4.377 1.00 94.25 97 GLY A N 1
ATOM 761 C CA . GLY A 1 97 ? -12.169 13.235 5.682 1.00 94.25 97 GLY A CA 1
ATOM 762 C C . GLY A 1 97 ? -11.984 11.900 6.406 1.00 94.25 97 GLY A C 1
ATOM 763 O O . GLY A 1 97 ? -11.649 10.865 5.826 1.00 94.25 97 GLY A O 1
ATOM 764 N N . ILE A 1 98 ? -12.223 11.914 7.719 1.00 92.94 98 ILE A N 1
ATOM 765 C CA . ILE A 1 98 ? -11.988 10.753 8.590 1.00 92.94 98 ILE A CA 1
ATOM 766 C C . ILE A 1 98 ? -12.805 9.517 8.181 1.00 92.94 98 ILE A C 1
ATOM 768 O O . ILE A 1 98 ? -12.323 8.388 8.294 1.00 92.94 98 ILE A O 1
ATOM 772 N N . THR A 1 99 ? -14.023 9.718 7.673 1.00 94.38 99 THR A N 1
ATOM 773 C CA . THR A 1 99 ? -14.890 8.633 7.199 1.00 94.38 99 THR A CA 1
ATOM 774 C C . THR A 1 99 ? -14.316 7.983 5.946 1.00 94.38 99 THR A C 1
ATOM 776 O O . THR A 1 99 ? -14.201 6.761 5.889 1.00 94.38 99 THR A O 1
ATOM 779 N N . GLU A 1 100 ? -13.883 8.777 4.963 1.00 93.94 100 GLU A N 1
ATOM 780 C CA . GLU A 1 100 ? -13.268 8.248 3.741 1.00 93.94 100 GLU A CA 1
ATOM 781 C C . GLU A 1 100 ? -11.934 7.566 4.043 1.00 93.94 100 GLU A C 1
ATOM 783 O O . GLU A 1 100 ? -11.662 6.489 3.515 1.00 93.94 100 GLU A O 1
ATOM 788 N N . PHE A 1 101 ? -11.134 8.136 4.949 1.00 95.31 101 PHE A N 1
ATOM 789 C CA . PHE A 1 101 ? -9.917 7.504 5.452 1.00 95.31 101 PHE A CA 1
ATOM 790 C C . PHE A 1 101 ? -10.196 6.123 6.058 1.00 95.31 101 PHE A C 1
ATOM 792 O O . PHE A 1 101 ? -9.554 5.141 5.686 1.00 95.31 101 PHE A O 1
ATOM 799 N N . THR A 1 102 ? -11.188 6.025 6.943 1.00 93.69 102 THR A N 1
ATOM 800 C CA . THR A 1 102 ? -11.545 4.760 7.606 1.00 93.69 102 THR A CA 1
ATOM 801 C C . THR A 1 102 ? -12.053 3.726 6.597 1.00 93.69 102 THR A C 1
ATOM 803 O O . THR A 1 102 ? -11.683 2.549 6.664 1.00 93.69 102 THR A O 1
ATOM 806 N N . ASN A 1 103 ? -12.828 4.166 5.603 1.00 94.62 103 ASN A N 1
ATOM 807 C CA . ASN A 1 103 ? -13.266 3.313 4.500 1.00 94.62 103 ASN A CA 1
ATOM 808 C C . ASN A 1 103 ? -12.071 2.799 3.684 1.00 94.62 103 ASN A C 1
ATOM 810 O O . ASN A 1 103 ? -12.015 1.613 3.373 1.00 94.62 103 ASN A O 1
ATOM 814 N N . MET A 1 104 ? -11.077 3.646 3.392 1.00 94.44 104 MET A N 1
ATOM 815 C CA . MET A 1 104 ? -9.851 3.217 2.709 1.00 94.44 104 MET A CA 1
ATOM 816 C C . MET A 1 104 ? -9.058 2.192 3.524 1.00 94.44 104 MET A C 1
ATOM 818 O O . MET A 1 104 ? -8.582 1.217 2.949 1.00 94.44 104 MET A O 1
ATOM 822 N N . CYS A 1 105 ? -8.941 2.370 4.843 1.00 91.62 105 CYS A N 1
ATOM 823 C CA . CYS A 1 105 ? -8.311 1.373 5.715 1.00 91.62 105 CYS A CA 1
ATOM 824 C C . CYS A 1 105 ? -9.039 0.024 5.661 1.00 91.62 105 CYS A C 1
ATOM 826 O O . CYS A 1 105 ? -8.384 -1.013 5.609 1.00 91.62 105 CYS A O 1
ATOM 828 N N . THR A 1 106 ? -10.374 0.041 5.628 1.00 92.12 106 THR A N 1
ATOM 829 C CA . THR A 1 106 ? -11.201 -1.173 5.532 1.00 92.12 106 THR A CA 1
ATOM 830 C C . THR A 1 106 ? -10.998 -1.869 4.188 1.00 92.12 106 THR A C 1
ATOM 832 O O . THR A 1 106 ? -10.653 -3.043 4.153 1.00 92.12 106 THR A O 1
ATOM 835 N N . VAL A 1 107 ? -11.083 -1.121 3.084 1.00 91.00 107 VAL A N 1
ATOM 836 C CA . VAL A 1 107 ? -10.850 -1.645 1.730 1.00 91.00 107 VAL A CA 1
ATOM 837 C C . VAL A 1 107 ? -9.457 -2.263 1.598 1.00 91.00 107 VAL A C 1
ATOM 839 O O . VAL A 1 107 ? -9.315 -3.339 1.026 1.00 91.00 107 VAL A O 1
ATOM 84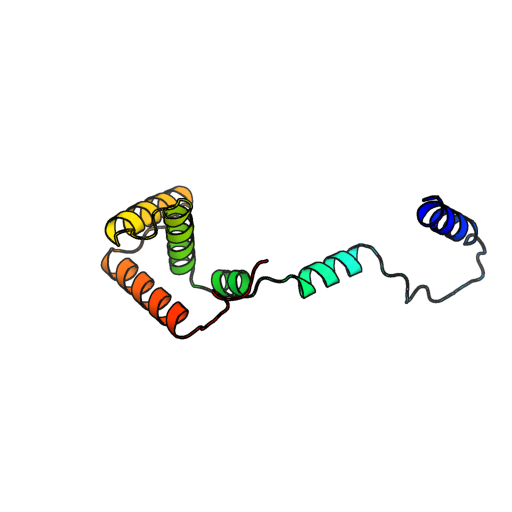2 N N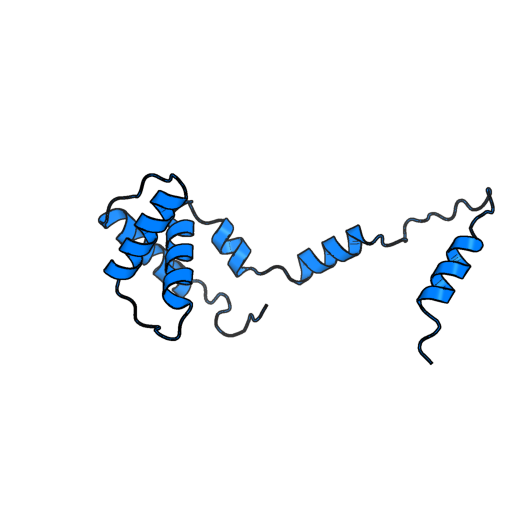 . LEU A 1 108 ? -8.424 -1.613 2.142 1.00 88.88 108 LEU A N 1
ATOM 843 C CA . LEU A 1 108 ? -7.064 -2.153 2.131 1.00 88.88 108 LEU A CA 1
ATOM 844 C C . LEU A 1 108 ? -6.941 -3.421 2.981 1.00 88.88 108 LEU A C 1
ATOM 846 O O . LEU A 1 108 ? -6.277 -4.364 2.565 1.00 88.88 108 LEU A O 1
ATOM 850 N N . ASN A 1 109 ? -7.592 -3.470 4.143 1.00 86.62 109 ASN A N 1
ATOM 851 C CA . ASN A 1 109 ? -7.624 -4.666 4.979 1.00 86.62 109 ASN A CA 1
ATOM 852 C C . ASN A 1 109 ? -8.291 -5.843 4.248 1.00 86.62 109 ASN A C 1
ATOM 854 O O . ASN A 1 109 ? -7.748 -6.945 4.231 1.00 86.62 109 ASN A O 1
ATOM 858 N N . ASP A 1 110 ? -9.408 -5.594 3.567 1.00 86.19 110 ASP A N 1
ATOM 859 C CA . ASP A 1 110 ? -10.127 -6.617 2.805 1.00 86.19 110 ASP A CA 1
ATOM 860 C C . ASP A 1 110 ? -9.316 -7.096 1.592 1.00 86.19 110 ASP A C 1
ATOM 862 O O . ASP A 1 110 ? -9.270 -8.294 1.299 1.00 86.19 110 ASP A O 1
ATOM 866 N N . GLN A 1 111 ? -8.608 -6.186 0.916 1.00 78.75 111 GLN A N 1
ATOM 867 C CA . GLN A 1 111 ? -7.692 -6.530 -0.175 1.00 78.75 111 GLN A CA 1
ATOM 868 C C . GLN A 1 111 ? -6.509 -7.374 0.311 1.00 78.75 111 GLN A C 1
ATOM 870 O O . GLN A 1 111 ? -6.140 -8.324 -0.370 1.00 78.75 111 GLN A O 1
ATOM 875 N N . VAL A 1 112 ? -5.934 -7.077 1.481 1.00 66.56 112 VAL A N 1
ATOM 876 C CA . VAL A 1 112 ? -4.815 -7.846 2.062 1.00 66.56 112 VAL A CA 1
ATOM 877 C C . VAL A 1 112 ? -5.264 -9.222 2.570 1.00 66.56 112 VAL A C 1
ATOM 879 O O . VAL A 1 112 ? -4.481 -10.163 2.523 1.00 66.56 112 VAL A O 1
ATOM 882 N N . ILE A 1 113 ? -6.514 -9.377 3.021 1.00 54.06 113 ILE A N 1
ATOM 883 C CA . ILE A 1 113 ? -7.062 -10.680 3.444 1.00 54.06 113 ILE A CA 1
ATOM 884 C C . ILE A 1 113 ? -7.413 -11.559 2.236 1.00 54.06 113 ILE A C 1
ATOM 886 O O . ILE A 1 113 ? -7.199 -12.768 2.264 1.00 54.06 113 ILE A O 1
ATOM 890 N N . THR A 1 114 ? -7.965 -10.967 1.176 1.00 44.81 114 THR A N 1
ATOM 891 C CA . THR A 1 114 ? -8.332 -11.694 -0.056 1.00 44.81 114 THR A CA 1
ATOM 892 C C . THR A 1 114 ? -7.128 -11.993 -0.943 1.00 44.81 114 THR A C 1
ATOM 894 O O . THR A 1 114 ? -7.120 -12.976 -1.684 1.00 44.81 114 THR A O 1
ATOM 897 N N . SER A 1 115 ? -6.090 -11.172 -0.831 1.00 47.28 115 SER A N 1
ATOM 898 C CA . SER A 1 115 ? -4.798 -11.385 -1.454 1.00 47.28 115 SER A CA 1
ATOM 899 C C . SER A 1 115 ? -3.899 -12.083 -0.441 1.00 47.28 115 SER A C 1
ATOM 901 O O . SER A 1 115 ? -3.156 -11.424 0.278 1.00 47.28 115 SER A O 1
ATOM 903 N N . ASP A 1 116 ? -3.888 -13.418 -0.424 1.00 40.84 116 ASP A N 1
ATOM 904 C CA . ASP A 1 116 ? -2.811 -14.242 0.165 1.00 40.84 116 ASP A CA 1
ATOM 905 C C . ASP A 1 116 ? -1.481 -14.023 -0.613 1.00 40.84 116 ASP A C 1
ATOM 907 O O . ASP A 1 116 ? -0.762 -14.933 -1.022 1.00 40.84 116 ASP A O 1
ATOM 911 N N . VAL A 1 117 ? -1.165 -12.762 -0.912 1.00 45.81 117 VAL A N 1
ATOM 912 C CA . VAL A 1 117 ? 0.018 -12.293 -1.608 1.00 45.81 117 VAL A CA 1
ATOM 913 C C . VAL A 1 117 ? 1.106 -12.190 -0.550 1.00 45.81 117 VAL A C 1
ATOM 915 O O . VAL A 1 117 ? 1.384 -11.151 0.042 1.00 45.81 117 VAL A O 1
ATOM 918 N N . GLY A 1 118 ? 1.732 -13.334 -0.299 1.00 42.38 118 GLY A N 1
ATOM 919 C CA . GLY A 1 118 ? 3.173 -13.379 -0.083 1.00 42.38 118 GLY A CA 1
ATOM 920 C C . GLY A 1 118 ? 3.713 -12.927 1.273 1.00 42.38 118 GLY A C 1
ATOM 921 O O . GLY A 1 118 ? 4.932 -12.945 1.437 1.00 42.38 118 GLY A O 1
ATOM 922 N N . MET A 1 119 ? 2.888 -12.618 2.280 1.00 44.22 119 MET A N 1
ATOM 923 C CA . MET A 1 119 ? 3.412 -12.328 3.630 1.00 44.22 119 MET A CA 1
ATOM 924 C C . MET A 1 119 ? 4.049 -13.542 4.336 1.00 44.22 119 MET A C 1
ATOM 926 O O . MET A 1 119 ? 4.644 -13.382 5.400 1.00 44.22 119 MET A O 1
ATOM 930 N N . LYS A 1 120 ? 3.985 -14.747 3.749 1.00 40.75 120 LYS A N 1
ATOM 931 C CA . LYS A 1 120 ? 4.672 -15.950 4.254 1.00 40.75 120 LYS A CA 1
ATOM 932 C C . LYS A 1 120 ? 5.888 -16.413 3.442 1.00 40.75 120 LYS A C 1
ATOM 934 O O . LYS A 1 120 ? 6.477 -17.421 3.818 1.00 40.75 120 LYS A O 1
ATOM 939 N N . GLY A 1 121 ? 6.309 -15.716 2.382 1.00 39.50 121 GLY A N 1
ATOM 940 C CA . GLY A 1 121 ? 7.401 -16.253 1.552 1.00 39.50 121 GLY A CA 1
ATOM 941 C C . GLY A 1 121 ? 8.185 -15.303 0.656 1.00 39.50 121 GLY A C 1
ATOM 942 O O . GLY A 1 121 ? 9.150 -15.753 0.051 1.00 39.50 121 GLY A O 1
ATOM 943 N N . ALA A 1 122 ? 7.838 -14.021 0.561 1.00 41.44 122 ALA A N 1
ATOM 944 C CA . ALA A 1 122 ? 8.560 -13.097 -0.310 1.00 41.44 122 ALA A CA 1
ATOM 945 C C . ALA A 1 122 ? 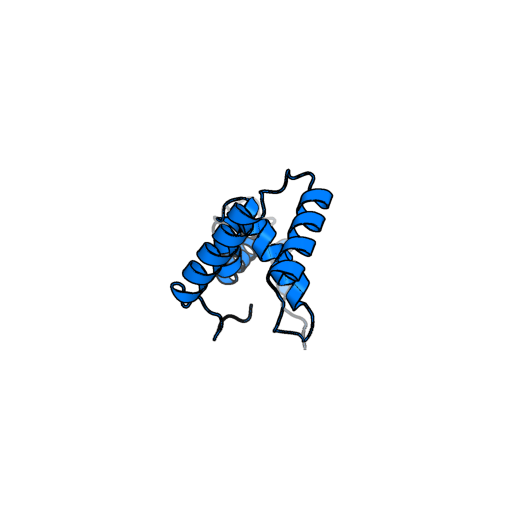9.464 -12.169 0.509 1.00 41.44 122 ALA A C 1
ATOM 947 O O . ALA A 1 122 ? 9.176 -10.987 0.687 1.00 41.44 122 ALA A O 1
ATOM 948 N N . TYR A 1 123 ? 10.582 -12.711 0.992 1.00 43.81 123 TYR A N 1
ATOM 949 C CA . TYR A 1 123 ? 11.780 -11.882 1.053 1.00 43.81 123 TYR A CA 1
ATOM 950 C C . TYR A 1 123 ? 12.086 -11.487 -0.395 1.00 43.81 123 TYR A C 1
ATOM 952 O O . TYR A 1 123 ? 12.347 -12.349 -1.234 1.00 43.81 123 TYR A O 1
ATOM 960 N N . CYS A 1 124 ? 11.973 -10.199 -0.701 1.00 46.47 124 CYS A N 1
ATOM 961 C CA . CYS A 1 124 ? 12.987 -9.620 -1.571 1.00 46.47 124 CYS A CA 1
ATOM 962 C C . CYS A 1 124 ? 14.301 -9.600 -0.786 1.00 46.47 124 CYS A C 1
ATOM 964 O O . CYS A 1 124 ? 14.231 -9.332 0.439 1.00 46.47 124 CYS A O 1
#

Organism: Brassica napus (NCBI:txid3708)

Sequence (124 aa):
MFRSAFEILETEVKGFTDPNHKIKIKWLVKMDHMVAALAKTFKCPVVDTIQALPQHQQVVVCSAAKAFRGSKKDRTIAELNRLYLEICKSSMITPAGITEFTNMCTVLNDQVITSDVGMKGAYC

InterPro domains:
  IPR015163 Cdc6, C-terminal [PF09079] (48-114)
  IPR036388 Winged helix-like DNA-binding domain superfamily [G3DSA:1.10.10.10] (46-123)
  IPR036390 Winged helix DNA-binding domain superfamily [SSF46785] (46-111)
  IPR050311 Origin recognition complex 1/Cell division control protein 6 [PTHR10763] (1-114)

Secondary structure (DSSP, 8-state):
---SHHHHHHHHHHT---TT------S---HHHHHHHHHHHT--HHHHHHHHS-HHHHHHHHHHHHHTSSS-----HHHHHHHHHHHHHHTTPPPPPHHHHHHHHHHHHHHHHH---STTT---

pLDDT: mean 74.95, std 18.94, range [39.5, 96.62]

Radius of gyration: 24.7 Å; chains: 1; bounding box: 59×37×61 Å